Protein AF-A0A2R6LMF6-F1 (afdb_monomer)

Sequence (98 aa):
MAFAGCGGVGGSLEIADTSSQSTATGNVVVSVLVENTGDSEDSATLQSQVDVQGGDTYTDRRDISVPGGGSNSYDFEFDIAIDESLEASEYEYSASFV

Solvent-accessible surface area (backbone atoms only — not comparable to full-atom values): 5732 Å² total; per-residue (Å²): 134,89,80,85,80,81,80,64,79,40,89,50,53,41,79,75,46,77,47,74,45,76,44,99,79,30,34,37,36,40,40,36,33,36,32,17,81,29,90,51,69,47,71,47,35,42,34,41,36,41,39,35,50,94,62,64,75,47,74,50,75,46,82,45,75,32,50,34,70,33,68,49,76,48,78,44,81,41,87,41,55,49,71,57,56,72,66,28,85,49,76,50,74,52,75,47,53,100

Nearest PDB structures (foldseek):
  5axh-assembly1_A  TM=7.425E-01  e=1.890E-02  Thermoanaerobacter pseudethanolicus ATCC 33223
  5x7h-assembly1_A  TM=7.018E-01  e=1.890E-02  Paenibacillus sp. 598K
  3wnk-assembly1_A  TM=6.197E-01  e=1.075E-02  Niallia circulans
  5axg-assembly1_A  TM=6.727E-01  e=3.679E-02  Thermoanaerobacter pseudethanolicus ATCC 33223
  8dhe-assembly1_C  TM=7.734E-01  e=6.141E-02  Tannerella forsythia

Mean predicted aligned error: 8.05 Å

Secondary structure (DSSP, 8-state):
--------S-TTEEEEEEEEEE-TTSEEEEEEEEEE-SSS-EEEEEEEEEEETTSPEEEEEEEEEE-TT-EEEEEEEEE--HHHHHH-S-EEEEEEE-

Foldseek 3Di:
DDDDDPDFPFAQKDFPDWDWDADPQGKIKIKTKIFRQAQAKGKFKKKKWKDQVVDDIDIDIDIDIAGHRGMDMDIDIDRGHVVSVVVRPDMDMDMGTD

Structure (mmCIF, N/CA/C/O backbone):
data_AF-A0A2R6LMF6-F1
#
_entry.id   AF-A0A2R6LMF6-F1
#
loop_
_atom_site.group_PDB
_atom_site.id
_atom_site.type_symbol
_atom_site.label_atom_id
_atom_site.label_alt_id
_atom_site.label_comp_id
_atom_site.label_asym_id
_atom_site.label_entity_id
_atom_site.label_seq_id
_atom_site.pdbx_PDB_ins_code
_atom_site.Cartn_x
_atom_site.Cartn_y
_atom_site.Cartn_z
_atom_site.occupancy
_atom_site.B_iso_or_equiv
_atom_site.auth_seq_id
_atom_site.auth_comp_id
_atom_site.auth_asym_id
_atom_site.auth_atom_id
_atom_site.pdbx_PDB_model_num
ATOM 1 N N . MET A 1 1 ? -6.009 17.350 -0.843 1.00 32.72 1 MET A N 1
ATOM 2 C CA . MET A 1 1 ? -4.821 17.242 0.027 1.00 32.72 1 MET A CA 1
ATOM 3 C C . MET A 1 1 ? -3.740 16.564 -0.794 1.00 32.72 1 MET A C 1
ATOM 5 O O . MET A 1 1 ? -4.050 15.585 -1.454 1.00 32.72 1 MET A O 1
ATOM 9 N N . ALA A 1 2 ? -2.546 17.150 -0.877 1.00 37.28 2 ALA A N 1
ATOM 10 C CA . ALA A 1 2 ? -1.430 16.574 -1.622 1.00 37.28 2 ALA A CA 1
ATOM 11 C C . ALA A 1 2 ? -0.638 15.687 -0.660 1.00 37.28 2 ALA A C 1
ATOM 13 O O . ALA A 1 2 ? 0.058 16.207 0.211 1.00 37.28 2 ALA A O 1
ATOM 14 N N . PHE A 1 3 ? -0.792 14.370 -0.778 1.00 40.94 3 PHE A N 1
ATOM 15 C CA . PHE A 1 3 ? 0.058 13.432 -0.059 1.00 40.94 3 PHE A CA 1
ATOM 16 C C . PHE A 1 3 ? 1.381 13.318 -0.814 1.00 40.94 3 PHE A C 1
ATOM 18 O O . PHE A 1 3 ? 1.441 12.877 -1.959 1.00 40.94 3 PHE A O 1
ATOM 25 N N . ALA A 1 4 ? 2.440 13.807 -0.175 1.00 58.47 4 ALA A N 1
ATOM 26 C CA . ALA A 1 4 ? 3.808 13.607 -0.605 1.00 58.47 4 ALA A CA 1
ATOM 27 C C . ALA A 1 4 ? 4.175 12.126 -0.425 1.00 58.47 4 ALA A C 1
ATOM 29 O O . ALA A 1 4 ? 4.349 11.670 0.700 1.00 58.47 4 ALA A O 1
ATOM 30 N N . GLY A 1 5 ? 4.317 11.394 -1.528 1.00 33.16 5 GLY A N 1
ATOM 31 C CA . GLY A 1 5 ? 4.939 10.070 -1.573 1.00 33.16 5 GLY A CA 1
ATOM 32 C C . GLY A 1 5 ? 6.308 10.168 -2.235 1.00 33.16 5 GLY A C 1
ATOM 33 O O . GLY A 1 5 ? 6.454 9.906 -3.421 1.00 33.16 5 GLY A O 1
ATOM 34 N N . CYS A 1 6 ? 7.309 10.628 -1.488 1.00 46.38 6 CYS A N 1
ATOM 35 C CA . CYS A 1 6 ? 8.705 10.593 -1.909 1.00 46.38 6 CYS A CA 1
ATOM 36 C C . CYS A 1 6 ? 9.243 9.161 -1.742 1.00 46.38 6 CYS A C 1
ATOM 38 O O . CYS A 1 6 ? 9.277 8.666 -0.620 1.00 46.38 6 CYS A O 1
ATOM 40 N N . GLY A 1 7 ? 9.692 8.539 -2.839 1.00 48.38 7 GLY A N 1
ATOM 41 C CA . GLY A 1 7 ? 10.695 7.464 -2.845 1.00 48.38 7 GLY A CA 1
ATOM 42 C C . GLY A 1 7 ? 10.258 6.101 -2.301 1.00 48.38 7 GLY A C 1
ATOM 43 O O . GLY A 1 7 ? 10.629 5.731 -1.190 1.00 48.38 7 GLY A O 1
ATOM 44 N N . GLY A 1 8 ? 9.555 5.316 -3.119 1.00 40.44 8 GLY A N 1
ATOM 45 C CA . GLY A 1 8 ? 9.406 3.874 -2.914 1.00 40.44 8 GLY A CA 1
ATOM 46 C C . GLY A 1 8 ? 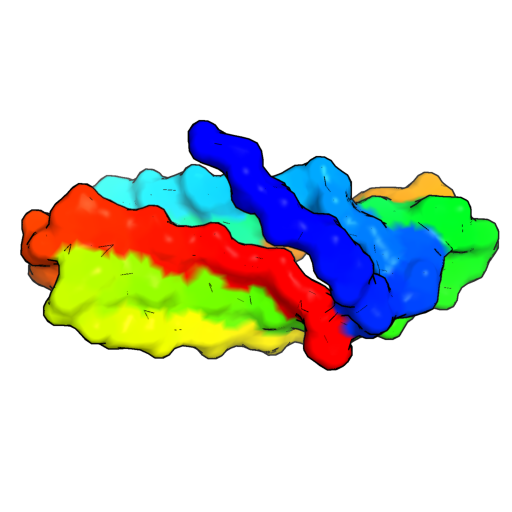10.575 3.109 -3.538 1.00 40.44 8 GLY A C 1
ATOM 47 O O . GLY A 1 8 ? 10.916 3.311 -4.699 1.00 40.44 8 GLY A O 1
ATOM 48 N N . VAL A 1 9 ? 11.203 2.241 -2.752 1.00 51.03 9 VAL A N 1
ATOM 49 C CA . VAL A 1 9 ? 12.219 1.266 -3.163 1.00 51.03 9 VAL A CA 1
ATOM 50 C C . VAL A 1 9 ? 11.545 0.234 -4.079 1.00 51.03 9 VAL A C 1
ATOM 52 O O . VAL A 1 9 ? 10.986 -0.738 -3.593 1.00 51.03 9 VAL A O 1
ATOM 55 N N . GLY A 1 10 ? 11.526 0.463 -5.394 1.00 54.53 10 GLY A N 1
ATOM 56 C CA . GLY A 1 10 ? 10.745 -0.378 -6.310 1.00 54.53 10 GLY A CA 1
ATOM 57 C C . GLY A 1 10 ? 11.157 -0.257 -7.772 1.00 54.53 10 GLY A C 1
ATOM 58 O O . GLY A 1 10 ? 10.316 0.008 -8.614 1.00 54.53 10 GLY A O 1
ATOM 59 N N . GLY A 1 11 ? 12.448 -0.419 -8.074 1.00 66.62 11 GLY A N 1
ATOM 60 C CA . GLY A 1 11 ? 12.915 -0.554 -9.459 1.00 66.62 11 GLY A CA 1
ATOM 61 C C . GLY A 1 11 ? 12.418 0.549 -10.403 1.00 66.62 11 GLY A C 1
ATOM 62 O O . GLY A 1 11 ? 12.536 1.734 -10.098 1.00 66.62 11 GLY A O 1
ATOM 63 N N . SER A 1 12 ? 11.906 0.137 -11.560 1.00 84.38 12 SER A N 1
ATOM 64 C CA . SER A 1 12 ? 11.303 0.990 -12.598 1.00 84.38 12 SER A CA 1
ATOM 65 C C . SER A 1 12 ? 9.784 1.175 -12.443 1.00 84.38 12 SER A C 1
ATOM 67 O O . SER A 1 12 ? 9.135 1.709 -13.343 1.00 84.38 12 SER A O 1
ATOM 69 N N . LEU A 1 13 ? 9.204 0.709 -11.332 1.00 87.94 13 LEU A N 1
ATOM 70 C CA . LEU A 1 13 ? 7.772 0.788 -11.062 1.00 87.94 13 LEU A CA 1
ATOM 71 C C . LEU A 1 13 ? 7.424 2.049 -10.273 1.00 87.94 13 LEU A C 1
ATOM 73 O O . LEU A 1 13 ? 8.041 2.372 -9.258 1.00 87.94 13 LEU A O 1
ATOM 77 N N . GLU A 1 14 ? 6.373 2.731 -10.709 1.00 87.62 14 GLU A N 1
ATOM 78 C CA . GLU A 1 14 ? 5.892 3.972 -10.115 1.00 87.62 14 GLU A CA 1
ATOM 79 C C . GLU A 1 14 ? 4.375 3.896 -9.910 1.00 87.62 14 GLU A C 1
ATOM 81 O O . GLU A 1 14 ? 3.639 3.341 -10.727 1.00 87.62 14 GLU A O 1
ATOM 86 N N . ILE A 1 15 ? 3.890 4.434 -8.789 1.00 88.94 15 ILE A N 1
ATOM 87 C CA . ILE A 1 15 ? 2.450 4.575 -8.558 1.00 88.94 15 ILE A CA 1
ATOM 88 C C . ILE A 1 15 ? 1.999 5.830 -9.303 1.00 88.94 15 ILE A C 1
ATOM 90 O O . ILE A 1 15 ? 2.315 6.947 -8.894 1.00 88.94 15 ILE A O 1
ATOM 94 N N . ALA A 1 16 ? 1.270 5.627 -10.394 1.00 88.44 16 ALA A N 1
ATOM 95 C CA . ALA A 1 16 ? 0.745 6.688 -11.240 1.00 88.44 16 ALA A CA 1
ATOM 96 C C . ALA A 1 16 ? -0.457 7.381 -10.588 1.00 88.44 16 ALA A C 1
ATOM 98 O O . ALA A 1 16 ? -0.580 8.604 -10.622 1.00 88.44 16 ALA A O 1
ATOM 99 N N . ASP A 1 17 ? -1.354 6.584 -9.998 1.00 86.75 17 ASP A N 1
ATOM 100 C CA . ASP A 1 17 ? -2.581 7.071 -9.376 1.00 86.75 17 ASP A CA 1
ATOM 101 C C . ASP A 1 17 ? -3.028 6.146 -8.238 1.00 8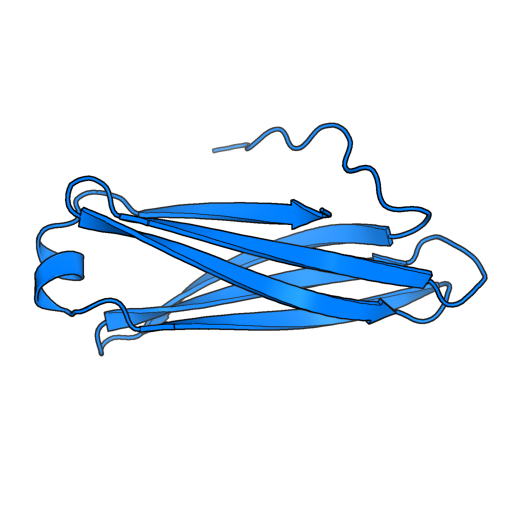6.75 17 ASP A C 1
ATOM 103 O O . ASP A 1 17 ? -2.721 4.951 -8.203 1.00 86.75 17 ASP A O 1
ATOM 107 N N . THR A 1 18 ? -3.753 6.702 -7.275 1.00 86.06 18 THR A N 1
ATOM 108 C CA . THR A 1 18 ? -4.382 5.947 -6.192 1.00 86.06 18 THR A CA 1
ATOM 109 C C . THR A 1 18 ? -5.738 6.567 -5.914 1.00 86.06 18 THR A C 1
ATOM 111 O O . THR A 1 18 ? -5.842 7.710 -5.463 1.00 86.06 18 THR A O 1
ATOM 114 N N . SER A 1 19 ? -6.780 5.787 -6.165 1.00 83.12 19 SER A N 1
ATOM 115 C CA . SER A 1 19 ? -8.165 6.175 -5.970 1.00 83.12 19 SER A CA 1
ATOM 116 C C . SER A 1 19 ? -8.822 5.251 -4.961 1.00 83.12 19 SER A C 1
ATOM 118 O O . SER A 1 19 ? -8.500 4.069 -4.883 1.00 83.12 19 SER A O 1
ATOM 120 N N . SER A 1 20 ? -9.760 5.781 -4.191 1.00 80.19 20 SER A N 1
ATOM 121 C CA . SER A 1 20 ? -10.592 4.984 -3.304 1.00 80.19 20 SER A CA 1
ATOM 122 C C . SER A 1 20 ? -12.058 5.246 -3.609 1.00 80.19 20 SER A C 1
ATOM 124 O O . SER A 1 20 ? -12.479 6.366 -3.911 1.00 80.19 20 SER A O 1
ATOM 126 N N . GLN A 1 21 ? -12.849 4.184 -3.558 1.00 79.31 21 GLN A N 1
ATOM 127 C CA . GLN A 1 21 ? -14.284 4.234 -3.734 1.00 79.31 21 GLN A CA 1
ATOM 128 C C . GLN A 1 21 ? -14.944 3.468 -2.596 1.00 79.31 21 GLN A C 1
ATOM 130 O O . GLN A 1 21 ? -14.754 2.264 -2.447 1.00 79.31 21 GLN A O 1
ATOM 135 N N . SER A 1 22 ? -15.750 4.166 -1.803 1.00 74.56 22 SER A N 1
ATOM 136 C C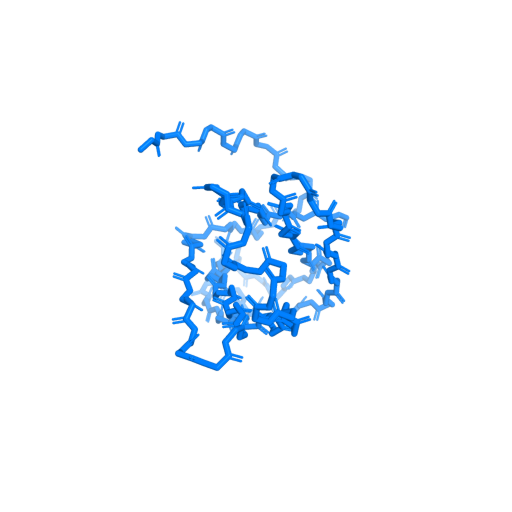A . SER A 1 22 ? -16.650 3.521 -0.859 1.00 74.56 22 SER A CA 1
ATOM 137 C C . SER A 1 22 ? -17.918 3.072 -1.581 1.00 74.56 22 SER A C 1
ATOM 139 O O . SER A 1 22 ? -18.546 3.811 -2.344 1.00 74.56 22 SER A O 1
ATOM 141 N N . THR A 1 23 ? -18.296 1.825 -1.353 1.00 70.12 23 THR A N 1
ATOM 142 C CA . THR A 1 23 ? -19.567 1.268 -1.804 1.00 70.12 23 THR A CA 1
ATOM 143 C C . THR A 1 23 ? -20.634 1.529 -0.745 1.00 70.12 23 THR A C 1
ATOM 145 O O . THR A 1 23 ? -20.348 1.583 0.450 1.00 70.12 23 THR A O 1
ATOM 148 N N . ALA A 1 24 ? -21.897 1.650 -1.162 1.00 59.38 24 ALA A N 1
ATOM 149 C CA . ALA A 1 24 ? -23.024 1.891 -0.251 1.00 59.38 24 ALA A CA 1
ATOM 150 C C . ALA A 1 24 ? -23.230 0.782 0.807 1.00 59.38 24 ALA A C 1
ATOM 152 O O . ALA A 1 24 ? -24.023 0.953 1.729 1.00 59.38 24 ALA A O 1
ATOM 153 N N . THR A 1 25 ? -22.530 -0.346 0.664 1.00 62.94 25 THR A N 1
ATOM 154 C CA . THR A 1 25 ? -22.589 -1.517 1.545 1.00 62.94 25 THR A CA 1
ATOM 155 C C . THR A 1 25 ? -21.432 -1.566 2.557 1.00 62.94 25 THR A C 1
ATOM 157 O O . THR A 1 25 ? -21.280 -2.577 3.228 1.00 62.94 25 THR A O 1
ATOM 160 N N . GLY A 1 26 ? -20.614 -0.513 2.672 1.00 66.75 26 GLY A N 1
ATOM 161 C CA . GLY A 1 26 ? -19.497 -0.439 3.631 1.00 66.75 26 GLY A CA 1
ATOM 162 C C . GLY A 1 26 ? -18.140 -0.880 3.080 1.00 66.75 26 GLY A C 1
ATOM 163 O O . GLY A 1 26 ? -17.119 -0.581 3.681 1.00 66.75 26 GLY A O 1
ATOM 164 N N . ASN A 1 27 ? -18.086 -1.506 1.902 1.00 78.38 27 ASN A N 1
ATOM 165 C CA . ASN A 1 27 ? -16.804 -1.917 1.320 1.00 78.38 27 ASN A CA 1
ATOM 166 C C . ASN A 1 27 ? -16.052 -0.711 0.767 1.00 78.38 27 ASN A C 1
ATOM 168 O O . ASN A 1 27 ? -16.641 0.092 0.033 1.00 78.38 27 ASN A O 1
ATOM 17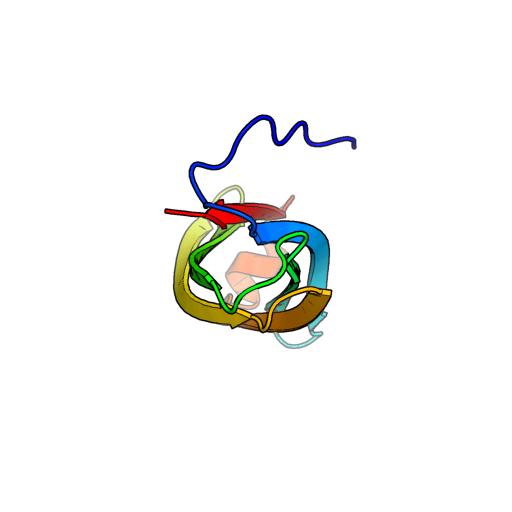2 N N . VAL A 1 28 ? -14.757 -0.632 1.048 1.00 82.06 28 VAL A N 1
ATOM 173 C CA . VAL A 1 28 ? -13.844 0.339 0.448 1.00 82.06 28 VAL A CA 1
ATOM 174 C C . VAL A 1 28 ? -12.997 -0.382 -0.587 1.00 82.06 28 VAL A C 1
ATOM 176 O O . VAL A 1 28 ? -12.294 -1.337 -0.277 1.00 82.06 28 VAL A O 1
ATOM 179 N N . VAL A 1 29 ? -13.066 0.084 -1.829 1.00 85.12 29 VAL A N 1
ATOM 180 C CA . VAL A 1 29 ? -12.230 -0.402 -2.924 1.00 85.12 29 VAL A CA 1
ATOM 181 C C . VAL A 1 29 ? -11.136 0.625 -3.163 1.00 85.12 29 VAL A C 1
ATOM 183 O O . VAL A 1 29 ? -11.433 1.774 -3.489 1.00 85.12 29 VAL A O 1
ATOM 186 N N . VAL A 1 30 ? -9.879 0.232 -2.983 1.00 87.56 30 VAL A N 1
ATOM 187 C CA . VAL A 1 30 ? -8.713 1.061 -3.301 1.00 87.56 30 VAL A CA 1
ATOM 188 C C . VAL A 1 30 ? -8.133 0.583 -4.626 1.00 87.56 30 VAL A C 1
ATOM 190 O O . VAL A 1 30 ? -7.604 -0.522 -4.717 1.00 87.56 30 VAL A O 1
ATOM 193 N N . SER A 1 31 ? -8.232 1.421 -5.651 1.00 89.25 31 SER A N 1
ATOM 194 C CA . SER A 1 31 ? -7.663 1.189 -6.975 1.00 89.25 31 SER A CA 1
ATOM 195 C C . SER A 1 31 ? -6.316 1.895 -7.078 1.00 89.25 31 SER A C 1
ATOM 197 O O . SER A 1 31 ? -6.233 3.118 -6.954 1.00 89.25 31 SER A O 1
ATOM 199 N N . VAL A 1 32 ? -5.257 1.134 -7.330 1.00 90.88 32 VAL A N 1
ATOM 200 C CA . VAL A 1 32 ? -3.899 1.659 -7.497 1.00 90.88 32 VAL A CA 1
ATOM 201 C C . VAL A 1 32 ? -3.445 1.421 -8.931 1.00 90.88 32 VAL A C 1
ATOM 203 O O . VAL A 1 32 ? -3.370 0.277 -9.385 1.00 90.88 32 VAL A O 1
ATOM 206 N N . LEU A 1 33 ? -3.116 2.497 -9.641 1.00 91.25 33 LEU A N 1
ATOM 207 C CA . LEU A 1 33 ? -2.526 2.425 -10.971 1.00 91.25 33 LEU A CA 1
ATOM 208 C C . LEU A 1 33 ? -1.006 2.420 -10.835 1.00 91.25 33 LEU A C 1
ATOM 210 O O . LEU A 1 33 ? -0.423 3.376 -10.326 1.00 91.25 33 LEU A O 1
ATOM 214 N N . VAL A 1 34 ? -0.372 1.357 -11.319 1.00 91.62 34 VAL A N 1
ATOM 215 C CA . VAL A 1 34 ? 1.086 1.231 -11.347 1.00 91.62 34 VAL A CA 1
ATOM 216 C C . VAL A 1 34 ? 1.563 1.271 -12.789 1.00 91.62 34 VAL A C 1
ATOM 218 O O . VAL A 1 34 ? 1.061 0.534 -13.640 1.00 91.62 34 VAL A O 1
ATOM 221 N N . GLU A 1 35 ? 2.544 2.121 -13.061 1.00 91.44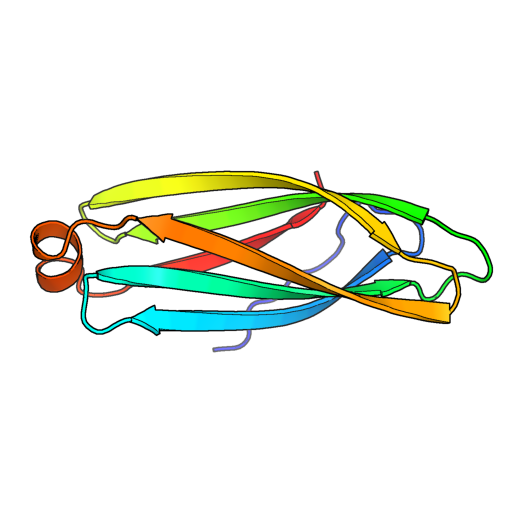 35 GLU A N 1
ATOM 222 C CA . GLU A 1 35 ? 3.234 2.206 -14.341 1.00 91.44 35 GLU A CA 1
ATOM 223 C C . GLU A 1 35 ? 4.670 1.695 -14.221 1.00 91.44 35 GLU A C 1
ATOM 225 O O . GLU A 1 35 ? 5.309 1.827 -13.180 1.00 91.44 35 GLU A O 1
ATOM 230 N N . ASN A 1 36 ? 5.165 1.074 -15.288 1.00 90.81 36 ASN A N 1
ATOM 231 C CA . ASN A 1 36 ? 6.555 0.673 -15.417 1.00 90.81 36 ASN A CA 1
ATOM 232 C C . ASN A 1 36 ? 7.232 1.588 -16.438 1.00 90.81 36 ASN A C 1
ATOM 234 O O . ASN A 1 36 ? 6.988 1.474 -17.644 1.00 90.81 36 ASN A O 1
ATOM 238 N N . THR A 1 37 ? 8.093 2.482 -15.957 1.00 89.44 37 THR A N 1
ATOM 239 C CA . THR A 1 37 ? 8.846 3.419 -16.800 1.00 89.44 37 THR A CA 1
ATOM 240 C C . THR A 1 37 ? 10.130 2.815 -17.372 1.00 89.44 37 THR A C 1
ATOM 242 O O . THR A 1 37 ? 10.808 3.448 -18.183 1.00 89.44 37 THR A O 1
ATOM 245 N N . GLY A 1 38 ? 10.457 1.576 -16.999 1.00 87.00 38 GLY A N 1
ATOM 246 C CA . GLY A 1 38 ? 11.576 0.804 -17.523 1.00 87.00 38 GLY A CA 1
ATOM 247 C C . GLY A 1 38 ? 11.237 0.046 -18.805 1.00 87.00 38 GLY A C 1
ATOM 248 O O . GLY A 1 38 ? 10.081 -0.174 -19.154 1.00 87.00 38 GLY A O 1
ATOM 249 N N . ASP A 1 39 ? 12.272 -0.403 -19.514 1.00 87.62 39 ASP A N 1
ATOM 250 C CA . ASP A 1 39 ? 12.133 -1.130 -20.784 1.00 87.62 39 ASP A CA 1
ATOM 251 C C . ASP A 1 39 ? 11.865 -2.640 -20.614 1.00 87.62 39 ASP A C 1
ATOM 253 O O . ASP A 1 39 ? 11.699 -3.364 -21.596 1.00 87.62 39 ASP A O 1
ATOM 257 N N . SER A 1 40 ? 11.885 -3.154 -19.383 1.00 86.75 40 SER A N 1
ATOM 258 C CA . SER A 1 40 ? 11.740 -4.582 -19.063 1.00 86.75 40 SER A CA 1
ATOM 259 C C . SER A 1 40 ? 10.647 -4.805 -18.025 1.00 86.75 40 SER A C 1
ATOM 261 O O . SER A 1 40 ? 10.346 -3.908 -17.244 1.00 86.75 40 SER A O 1
ATOM 263 N N . GLU A 1 41 ? 10.045 -5.998 -18.032 1.00 89.19 41 GLU A N 1
ATOM 264 C CA . GLU A 1 41 ? 9.091 -6.395 -16.992 1.00 89.19 41 GLU A CA 1
ATOM 265 C C . GLU A 1 41 ? 9.741 -6.288 -15.612 1.00 89.19 41 GLU A C 1
ATOM 267 O O . GLU A 1 41 ? 10.873 -6.736 -15.416 1.00 89.19 41 GLU A O 1
ATOM 272 N N . ASP A 1 42 ? 9.008 -5.685 -14.684 1.00 89.06 42 ASP A N 1
ATOM 273 C CA . ASP A 1 42 ? 9.438 -5.494 -13.310 1.00 89.06 42 ASP A CA 1
ATOM 274 C C . ASP A 1 42 ? 8.312 -5.925 -12.369 1.00 89.06 42 ASP A C 1
ATOM 276 O O . ASP A 1 42 ? 7.127 -5.918 -12.728 1.00 89.06 42 ASP A O 1
ATOM 280 N N . SER A 1 43 ? 8.684 -6.368 -11.174 1.00 89.06 43 SER A N 1
ATOM 281 C CA . SER A 1 43 ? 7.755 -6.923 -10.194 1.00 89.06 43 SER A CA 1
ATOM 282 C C . SER A 1 43 ? 8.047 -6.367 -8.811 1.00 89.06 43 SER A C 1
ATOM 284 O O . SER A 1 43 ? 9.198 -6.302 -8.385 1.00 89.06 43 SER A O 1
ATOM 286 N N . ALA A 1 44 ? 6.994 -6.002 -8.090 1.00 88.25 44 ALA A N 1
ATOM 287 C CA . ALA A 1 44 ? 7.089 -5.482 -6.732 1.00 88.25 44 ALA A CA 1
ATOM 288 C C . ALA A 1 44 ? 5.934 -6.003 -5.880 1.00 88.25 44 ALA A C 1
ATOM 290 O O . ALA A 1 44 ? 4.933 -6.499 -6.398 1.00 88.25 44 ALA A O 1
ATOM 291 N N . THR A 1 45 ? 6.059 -5.864 -4.563 1.00 90.19 45 THR A N 1
ATOM 292 C CA . THR A 1 45 ? 4.926 -6.071 -3.663 1.00 90.19 45 THR A CA 1
ATOM 293 C C . THR A 1 45 ? 4.248 -4.731 -3.447 1.00 90.19 45 THR A C 1
ATOM 295 O O . THR A 1 45 ? 4.847 -3.803 -2.906 1.00 90.19 45 THR A O 1
ATOM 298 N N . LEU A 1 46 ? 2.995 -4.622 -3.871 1.00 89.81 46 LEU A N 1
ATOM 299 C CA . LEU A 1 46 ? 2.169 -3.460 -3.601 1.00 89.81 46 LEU A CA 1
ATOM 300 C C . LEU A 1 46 ? 1.415 -3.679 -2.288 1.00 89.81 46 LEU A C 1
ATOM 302 O O . LEU A 1 46 ? 0.698 -4.667 -2.129 1.00 89.81 46 LEU A O 1
ATOM 306 N N . GLN A 1 47 ? 1.588 -2.759 -1.349 1.00 89.94 47 GLN A N 1
ATOM 307 C CA . GLN A 1 47 ? 0.863 -2.704 -0.090 1.00 89.94 47 GLN A CA 1
ATOM 308 C C . GLN A 1 47 ? -0.191 -1.601 -0.170 1.00 89.94 47 GLN A C 1
ATOM 310 O O . GLN A 1 47 ? 0.132 -0.456 -0.483 1.00 89.94 47 GLN A O 1
ATOM 315 N N . SER A 1 48 ? -1.437 -1.937 0.154 1.00 88.62 48 SER A N 1
ATOM 316 C CA . SER A 1 48 ? -2.508 -0.967 0.363 1.00 88.62 48 SER A CA 1
ATO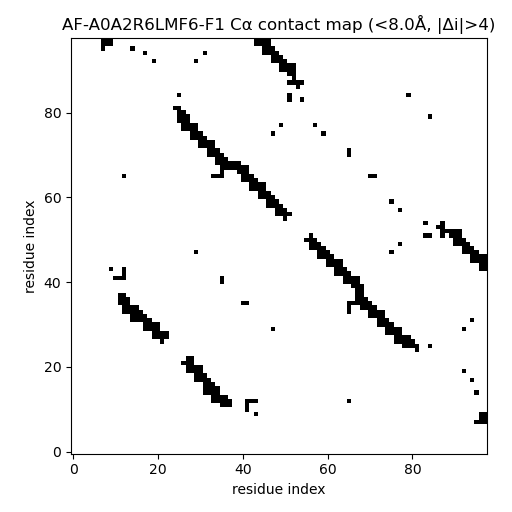M 317 C C . SER A 1 48 ? -2.967 -1.026 1.814 1.00 88.62 48 SER A C 1
ATOM 319 O O . SER A 1 48 ? -3.093 -2.106 2.396 1.00 88.62 48 SER A O 1
ATOM 321 N N . GLN A 1 49 ? -3.177 0.139 2.411 1.00 87.56 49 GLN A N 1
ATOM 322 C CA . GLN A 1 49 ? -3.590 0.271 3.797 1.00 87.56 49 GLN A CA 1
ATOM 323 C C . GLN A 1 49 ? -4.735 1.272 3.904 1.00 87.56 49 GLN A C 1
ATOM 325 O O . GLN A 1 49 ? -4.673 2.357 3.321 1.00 87.56 49 GLN A O 1
ATOM 330 N N . VAL A 1 50 ? -5.766 0.892 4.654 1.00 85.12 50 VAL A N 1
ATOM 331 C CA . VAL A 1 50 ? -6.910 1.730 5.004 1.00 85.12 50 VAL A CA 1
ATOM 332 C C . VAL A 1 50 ? -6.985 1.817 6.521 1.00 85.12 50 VAL A C 1
ATOM 334 O O . VAL A 1 50 ? -7.236 0.825 7.202 1.00 85.12 50 VAL A O 1
ATOM 337 N N . ASP A 1 51 ? -6.761 3.015 7.040 1.00 84.56 51 ASP A N 1
ATOM 338 C CA . ASP A 1 51 ? -6.901 3.347 8.448 1.00 84.56 51 ASP A CA 1
ATOM 339 C C . ASP A 1 51 ? -8.252 4.018 8.680 1.00 84.56 51 ASP A C 1
ATOM 341 O O . ASP A 1 51 ? -8.554 5.091 8.141 1.00 84.56 51 ASP A O 1
ATOM 345 N N . VAL A 1 52 ? -9.073 3.372 9.505 1.00 81.06 52 VAL A N 1
ATOM 346 C CA . VAL A 1 52 ? -10.364 3.896 9.935 1.00 81.06 52 VAL A CA 1
ATOM 347 C C . VAL A 1 52 ? -10.143 4.699 11.213 1.00 81.06 52 VAL A C 1
ATOM 349 O O . VAL A 1 52 ? -9.743 4.157 12.245 1.00 81.06 52 VAL A O 1
ATOM 352 N N . GLN A 1 53 ? -10.369 6.016 11.174 1.00 74.94 53 GLN A N 1
ATOM 353 C CA . GLN A 1 53 ? -10.111 6.857 12.344 1.00 74.94 53 GLN A CA 1
ATOM 354 C C . GLN A 1 53 ? -11.090 6.511 13.480 1.00 74.94 53 GLN A C 1
ATOM 356 O O . GLN A 1 53 ? -12.273 6.840 13.412 1.00 74.94 53 GLN A O 1
ATOM 361 N N . GLY A 1 54 ? -10.574 5.874 14.538 1.00 70.88 54 GLY A N 1
ATOM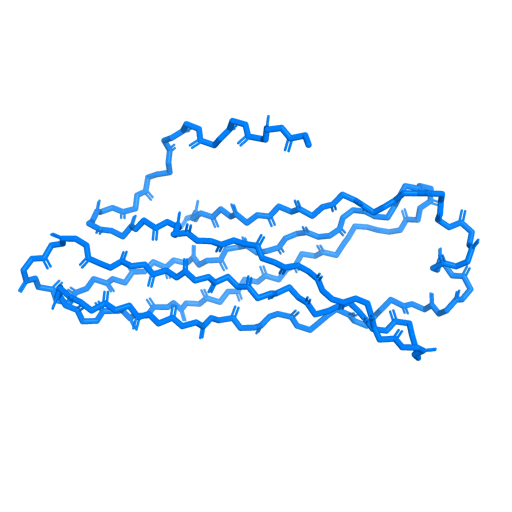 362 C CA . GLY A 1 54 ? -11.372 5.371 15.662 1.00 70.88 54 GLY A CA 1
ATOM 363 C C . GLY A 1 54 ? -11.799 3.903 15.541 1.00 70.88 54 GLY A C 1
ATOM 364 O O . GLY A 1 54 ? -12.478 3.420 16.445 1.00 70.88 54 GLY A O 1
ATOM 365 N N . GLY A 1 55 ? -11.384 3.214 14.474 1.00 75.25 55 GLY A N 1
ATOM 366 C CA . GLY A 1 55 ? -11.650 1.801 14.208 1.00 75.25 55 GLY A CA 1
ATOM 367 C C . GLY A 1 55 ? -10.372 0.970 14.056 1.00 75.25 55 GLY A C 1
ATOM 368 O O . GLY A 1 55 ? -9.360 1.238 14.714 1.00 75.25 55 GLY A O 1
ATOM 369 N N . ASP A 1 56 ? -10.444 -0.047 13.200 1.00 82.75 56 ASP A N 1
ATOM 370 C CA . ASP A 1 56 ? -9.352 -0.959 12.872 1.00 82.75 56 ASP A CA 1
ATOM 371 C C . ASP A 1 56 ? -8.548 -0.477 11.647 1.00 82.75 56 ASP A C 1
ATOM 373 O O . ASP A 1 56 ? -9.012 0.283 10.791 1.00 82.75 56 ASP A O 1
ATOM 377 N N . THR A 1 57 ? -7.300 -0.937 11.561 1.00 84.38 57 THR A N 1
ATOM 378 C CA . THR A 1 57 ? -6.431 -0.712 10.402 1.00 84.38 57 THR A CA 1
ATOM 379 C C . THR A 1 57 ? -6.448 -1.946 9.512 1.00 84.38 57 THR A C 1
ATOM 381 O O . THR A 1 57 ? -6.052 -3.039 9.925 1.00 84.38 57 THR A O 1
ATOM 384 N N . TYR A 1 58 ? -6.827 -1.759 8.255 1.00 85.94 58 TYR A N 1
ATOM 385 C CA . TYR A 1 58 ? -6.864 -2.809 7.252 1.00 85.94 58 TYR A CA 1
ATOM 386 C C . TYR A 1 58 ? -5.629 -2.696 6.363 1.00 85.94 58 TYR A C 1
ATOM 388 O O . TYR A 1 58 ? -5.304 -1.627 5.857 1.00 85.94 58 TYR A O 1
ATOM 396 N N . THR A 1 59 ? -4.891 -3.788 6.186 1.00 88.94 59 THR A N 1
ATOM 397 C CA . THR A 1 59 ? -3.696 -3.819 5.333 1.00 88.94 59 THR A CA 1
ATOM 398 C C . THR A 1 59 ? -3.755 -5.039 4.442 1.00 88.94 59 THR A C 1
ATOM 400 O O . THR A 1 59 ? -3.855 -6.158 4.943 1.00 88.94 59 THR A O 1
ATOM 403 N N . ASP A 1 60 ? -3.614 -4.823 3.141 1.00 89.00 60 ASP A N 1
ATOM 404 C CA . ASP A 1 60 ? -3.506 -5.886 2.155 1.00 89.00 60 ASP A CA 1
ATOM 405 C C . ASP A 1 60 ? -2.220 -5.729 1.339 1.00 89.00 60 ASP A C 1
ATOM 407 O O . ASP A 1 60 ? -1.667 -4.633 1.192 1.00 89.00 60 ASP A O 1
ATOM 411 N N . ARG A 1 61 ? -1.681 -6.856 0.874 1.00 90.81 61 ARG A N 1
ATOM 412 C CA . ARG A 1 61 ? -0.449 -6.901 0.089 1.00 90.81 61 ARG A CA 1
ATOM 413 C C . ARG A 1 61 ? -0.642 -7.837 -1.083 1.00 90.81 61 ARG A C 1
ATOM 415 O O . ARG A 1 61 ? -1.068 -8.977 -0.907 1.00 90.81 61 ARG A O 1
ATOM 422 N N . ARG A 1 62 ? -0.236 -7.379 -2.261 1.00 88.88 62 ARG A N 1
ATOM 423 C CA . ARG A 1 62 ? -0.302 -8.154 -3.494 1.00 88.88 62 ARG A CA 1
ATOM 424 C C . ARG A 1 62 ? 1.000 -8.020 -4.266 1.00 88.88 62 ARG A C 1
ATOM 426 O O . ARG A 1 62 ? 1.459 -6.913 -4.532 1.00 88.88 62 ARG A O 1
ATOM 433 N N . ASP A 1 63 ? 1.552 -9.157 -4.671 1.00 91.25 63 ASP A N 1
ATOM 434 C CA . ASP A 1 63 ? 2.620 -9.202 -5.662 1.00 91.25 63 ASP A CA 1
ATOM 435 C C . ASP A 1 63 ? 2.075 -8.775 -7.028 1.00 91.25 63 ASP A C 1
ATOM 437 O O . ASP A 1 63 ? 1.061 -9.297 -7.508 1.00 91.25 63 ASP A O 1
ATOM 441 N N . ILE A 1 64 ? 2.752 -7.819 -7.654 1.00 89.06 64 ILE A N 1
ATOM 442 C CA . ILE A 1 64 ? 2.387 -7.261 -8.949 1.00 89.06 64 ILE A CA 1
ATOM 443 C C . ILE A 1 64 ? 3.521 -7.457 -9.950 1.00 89.06 64 ILE A C 1
ATOM 445 O O . ILE A 1 64 ? 4.695 -7.447 -9.584 1.00 89.06 64 ILE A O 1
ATOM 449 N N . SER A 1 65 ? 3.166 -7.599 -11.225 1.00 90.00 65 SER A N 1
ATOM 450 C CA . SER A 1 65 ? 4.123 -7.588 -12.330 1.00 90.00 65 SER A CA 1
ATOM 451 C C . SER A 1 65 ? 3.577 -6.713 -13.448 1.00 90.00 65 SER A C 1
ATOM 453 O O . SER A 1 65 ? 2.420 -6.860 -13.854 1.00 90.00 65 SER A O 1
ATOM 455 N N . VAL A 1 66 ? 4.385 -5.759 -13.903 1.00 90.81 66 VAL A N 1
ATOM 456 C CA . VAL A 1 66 ? 4.002 -4.809 -14.948 1.00 90.81 66 VAL A CA 1
ATOM 457 C C . VAL A 1 66 ? 5.038 -4.885 -16.068 1.00 90.81 66 VAL A C 1
ATOM 459 O O . VAL A 1 66 ? 6.235 -4.729 -15.805 1.00 90.81 66 VAL A O 1
ATOM 462 N N . PRO A 1 67 ? 4.616 -5.118 -17.324 1.00 90.50 67 PRO A N 1
ATOM 463 C CA . PRO A 1 67 ? 5.539 -5.149 -18.450 1.00 90.50 67 PRO A CA 1
ATOM 464 C C . PRO A 1 67 ? 6.190 -3.777 -18.657 1.00 90.50 67 PRO A C 1
ATOM 466 O O . PRO A 1 67 ? 5.562 -2.749 -18.412 1.00 90.50 67 PRO A O 1
ATOM 469 N N . GLY A 1 68 ? 7.432 -3.769 -19.147 1.00 91.06 68 GLY A N 1
ATOM 470 C CA . GLY A 1 68 ? 8.173 -2.536 -19.426 1.00 91.06 68 GLY A CA 1
ATOM 471 C C . GLY A 1 68 ? 7.433 -1.606 -20.391 1.00 91.06 68 GLY A C 1
ATOM 472 O O . GLY A 1 68 ? 6.907 -2.053 -21.414 1.00 91.06 68 GLY A O 1
ATOM 473 N N . GLY A 1 69 ? 7.360 -0.319 -20.048 1.00 89.81 69 GLY A N 1
ATOM 474 C CA . GLY A 1 69 ? 6.611 0.701 -20.785 1.00 89.81 69 GLY A CA 1
ATOM 475 C C . GLY A 1 69 ? 5.088 0.542 -20.716 1.00 89.81 69 GLY A C 1
ATOM 476 O O . GLY A 1 69 ? 4.373 1.175 -21.495 1.00 89.81 69 GLY A O 1
ATOM 477 N N . GLY A 1 70 ? 4.588 -0.335 -19.842 1.00 90.56 70 GLY A N 1
ATOM 478 C CA . GLY A 1 70 ? 3.168 -0.583 -19.621 1.00 90.56 70 GLY A CA 1
ATOM 479 C C . GLY A 1 70 ? 2.670 -0.032 -18.289 1.00 90.56 70 GLY A C 1
ATOM 480 O O . GLY A 1 70 ? 3.435 0.406 -17.434 1.00 90.56 70 GLY A O 1
ATOM 481 N N . SER A 1 71 ? 1.359 -0.098 -18.095 1.00 92.12 71 SER A N 1
ATOM 482 C CA . SER A 1 71 ? 0.716 0.171 -16.813 1.00 92.12 71 SER A CA 1
ATOM 483 C C . SER A 1 71 ? -0.346 -0.880 -16.526 1.00 92.12 71 SER A C 1
ATOM 485 O O . SER A 1 71 ? -0.899 -1.496 -17.442 1.00 92.12 71 SER A O 1
ATOM 487 N N . ASN A 1 72 ? -0.604 -1.119 -15.244 1.00 92.31 72 ASN A N 1
ATOM 488 C CA . ASN A 1 72 ? -1.633 -2.039 -14.790 1.00 92.31 72 ASN A CA 1
ATOM 489 C C . ASN A 1 72 ? -2.327 -1.489 -13.539 1.00 92.31 72 ASN A C 1
ATOM 491 O O . ASN A 1 72 ? -1.700 -0.826 -12.713 1.00 92.31 72 ASN A O 1
ATOM 495 N N . SER A 1 73 ? -3.623 -1.763 -13.414 1.00 90.69 73 SER A N 1
ATOM 496 C CA . SER A 1 73 ? -4.429 -1.338 -12.269 1.00 90.69 73 SER A CA 1
ATOM 497 C C . SER A 1 73 ? -4.657 -2.514 -11.332 1.00 90.69 73 SER A C 1
ATOM 499 O O . SER A 1 73 ? -4.979 -3.615 -11.780 1.00 90.69 73 SER A O 1
ATOM 501 N N . TYR A 1 74 ? -4.512 -2.265 -10.036 1.00 90.12 74 TYR A N 1
ATOM 502 C CA . TYR A 1 74 ? -4.698 -3.255 -8.986 1.00 90.12 74 TYR A CA 1
ATOM 503 C C . TYR A 1 74 ? -5.724 -2.754 -7.981 1.00 90.12 74 TYR A C 1
ATOM 505 O O . TYR A 1 74 ? -5.523 -1.723 -7.342 1.00 90.12 74 TYR A O 1
ATOM 513 N N . ASP A 1 75 ? -6.809 -3.508 -7.843 1.00 90.62 75 ASP A N 1
ATOM 514 C CA . ASP A 1 75 ? -7.880 -3.208 -6.901 1.00 90.62 75 ASP A CA 1
ATOM 515 C C . ASP A 1 75 ? -7.712 -4.036 -5.623 1.00 90.62 75 ASP A C 1
ATOM 517 O O . ASP A 1 75 ? -7.496 -5.257 -5.677 1.00 90.62 75 ASP A O 1
ATOM 521 N N . PHE A 1 76 ? -7.812 -3.348 -4.488 1.00 87.88 76 PHE A N 1
ATOM 522 C CA . PHE A 1 76 ? -7.830 -3.906 -3.143 1.00 87.88 76 PHE A CA 1
ATOM 523 C C . PHE A 1 76 ? -9.205 -3.676 -2.533 1.00 87.88 76 PHE A C 1
ATOM 525 O O . PHE A 1 76 ? -9.654 -2.538 -2.398 1.00 87.88 76 PHE A O 1
ATOM 532 N N . GLU A 1 77 ? -9.878 -4.764 -2.183 1.00 88.56 77 GLU A N 1
ATOM 533 C CA . GLU A 1 77 ? -11.209 -4.733 -1.589 1.00 88.56 77 GLU A CA 1
ATOM 534 C C . GLU A 1 77 ? -11.078 -4.908 -0.076 1.00 88.56 77 GLU A C 1
ATOM 536 O O . GLU A 1 77 ? -10.610 -5.940 0.404 1.00 88.56 77 GLU A O 1
ATOM 541 N N . PHE A 1 78 ? -11.490 -3.887 0.669 1.00 84.44 78 PHE A N 1
ATOM 542 C CA . PHE A 1 78 ? -11.526 -3.897 2.123 1.00 84.44 78 PHE A CA 1
ATOM 543 C C . PHE A 1 78 ? -12.978 -3.948 2.592 1.00 84.44 78 PHE A C 1
ATOM 545 O O . PHE A 1 78 ? -13.759 -3.016 2.373 1.00 84.44 78 PHE A O 1
ATOM 552 N N . ASP A 1 79 ? -13.329 -5.057 3.235 1.00 82.62 79 ASP A N 1
ATOM 553 C CA . ASP A 1 79 ? -14.622 -5.258 3.885 1.00 82.62 79 ASP A CA 1
ATOM 554 C C . ASP A 1 79 ? -14.602 -4.509 5.227 1.00 82.62 79 ASP A C 1
ATOM 556 O O . ASP A 1 79 ? -14.129 -5.026 6.240 1.00 82.62 79 ASP A O 1
ATOM 560 N N . ILE A 1 80 ? -15.054 -3.253 5.216 1.00 76.69 80 ILE A N 1
ATOM 561 C CA . ILE A 1 80 ? -15.203 -2.440 6.426 1.00 76.69 80 ILE A CA 1
ATOM 562 C C . ILE A 1 80 ? -16.663 -2.530 6.852 1.00 76.69 80 ILE A C 1
ATOM 564 O O . ILE A 1 80 ? -17.582 -2.277 6.066 1.00 76.69 80 ILE A O 1
ATOM 568 N N . ALA A 1 81 ? -16.899 -2.919 8.103 1.00 71.56 81 ALA A N 1
ATOM 569 C CA . ALA A 1 81 ? -18.256 -3.021 8.619 1.00 71.56 81 ALA A CA 1
ATOM 570 C C . ALA A 1 81 ? -18.961 -1.656 8.537 1.00 71.56 81 ALA A C 1
ATOM 572 O O . ALA A 1 81 ? -18.378 -0.627 8.877 1.00 71.56 81 ALA A O 1
ATOM 573 N N . ILE A 1 82 ? -20.232 -1.639 8.114 1.00 65.81 82 ILE A N 1
ATOM 574 C CA . ILE A 1 82 ? -21.003 -0.389 7.981 1.00 65.81 82 ILE A CA 1
ATOM 575 C C . ILE A 1 82 ? -21.053 0.375 9.311 1.00 65.81 82 ILE A C 1
ATOM 577 O O . ILE A 1 82 ? -20.966 1.596 9.305 1.00 65.81 82 ILE A O 1
ATOM 581 N N . ASP A 1 83 ? -21.165 -0.322 10.442 1.00 67.19 83 ASP A N 1
ATOM 582 C CA . ASP A 1 83 ? -21.140 0.305 11.766 1.00 67.19 83 ASP A CA 1
ATOM 583 C C . ASP A 1 83 ? -19.832 1.079 11.999 1.00 67.19 83 ASP A C 1
ATOM 585 O O . ASP A 1 83 ? -19.870 2.262 12.321 1.00 67.19 83 ASP A O 1
ATOM 589 N N . GLU A 1 84 ? -18.686 0.460 11.704 1.00 65.31 84 GLU A N 1
ATOM 590 C CA . GLU A 1 84 ? -17.366 1.096 11.797 1.00 65.31 84 GLU A CA 1
ATOM 591 C C . GLU A 1 84 ? -17.245 2.268 10.812 1.00 65.31 84 GLU A C 1
ATOM 593 O O . GLU A 1 84 ? -16.713 3.325 11.132 1.00 65.31 84 GLU A O 1
ATOM 598 N N . SER A 1 85 ? -17.828 2.104 9.624 1.00 61.91 85 SER A N 1
ATOM 599 C CA . SER A 1 85 ? -17.827 3.090 8.553 1.00 61.91 85 SER A CA 1
ATOM 600 C C . SER A 1 85 ? -18.667 4.344 8.861 1.00 61.91 85 SER A C 1
ATOM 602 O O . SER A 1 85 ? -18.332 5.455 8.438 1.00 61.91 85 SER A O 1
ATOM 604 N N . LEU A 1 86 ? -19.762 4.187 9.602 1.00 64.81 86 LEU A N 1
ATOM 605 C CA . LEU A 1 86 ? -20.627 5.285 10.033 1.00 64.81 86 LEU A CA 1
ATOM 606 C C . LEU A 1 86 ? -20.084 6.016 11.267 1.00 64.81 86 LEU A C 1
ATOM 608 O O . LEU A 1 86 ? -20.393 7.194 11.456 1.00 64.81 86 LEU A O 1
ATOM 612 N N . GLU A 1 87 ? -19.301 5.330 12.101 1.00 65.31 87 GLU A N 1
ATOM 613 C CA . GLU A 1 87 ? -18.59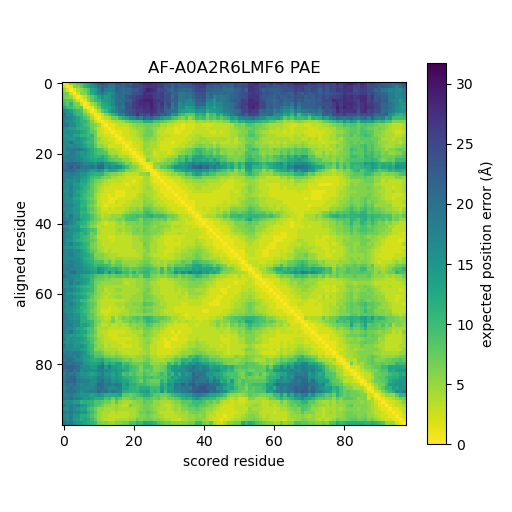8 5.928 13.241 1.00 65.31 87 GLU A CA 1
ATOM 614 C C . GLU A 1 87 ? -17.290 6.615 12.817 1.00 65.31 87 GLU A C 1
ATOM 616 O O . GLU A 1 87 ? -16.889 7.621 13.414 1.00 65.31 87 GLU A O 1
ATOM 621 N N . ALA A 1 88 ? -16.667 6.128 11.742 1.00 61.97 88 ALA A N 1
ATOM 622 C CA . ALA A 1 88 ? -15.499 6.730 11.126 1.00 61.97 88 ALA A CA 1
ATOM 623 C C . ALA A 1 88 ? -15.817 8.132 10.603 1.00 61.97 88 ALA A C 1
ATOM 625 O O . ALA A 1 88 ? -16.575 8.327 9.652 1.00 61.97 88 ALA A O 1
ATOM 626 N N . SER A 1 89 ? -15.194 9.133 11.218 1.00 59.28 89 SER A N 1
ATOM 627 C CA . SER A 1 89 ? -15.321 10.518 10.758 1.00 59.28 89 SER A CA 1
ATOM 628 C C . SER A 1 89 ? -14.498 10.773 9.489 1.00 59.28 89 SER A C 1
ATOM 630 O O . SER A 1 89 ? -14.899 11.589 8.662 1.00 59.28 89 SER A O 1
ATOM 632 N N . GLU A 1 90 ? -13.387 10.045 9.318 1.00 68.44 90 GLU A N 1
ATOM 633 C CA . GLU A 1 90 ? -12.463 10.118 8.181 1.00 68.44 90 GLU A CA 1
ATOM 634 C C . GLU A 1 90 ? -11.811 8.744 7.924 1.00 68.44 90 GLU A C 1
ATOM 636 O O . GLU A 1 90 ? -11.534 7.994 8.863 1.00 68.44 90 GLU A O 1
ATOM 641 N N . TYR A 1 91 ? -11.540 8.447 6.649 1.00 72.31 91 TYR A N 1
ATOM 642 C CA . TYR A 1 91 ? -10.736 7.300 6.214 1.00 72.31 91 TYR A CA 1
ATOM 643 C C . TYR A 1 91 ? -9.424 7.819 5.659 1.00 72.31 91 TYR A C 1
ATOM 645 O O . TYR A 1 91 ? -9.433 8.676 4.769 1.00 72.31 91 TYR A O 1
ATOM 653 N N . GLU A 1 92 ? -8.314 7.270 6.132 1.00 81.19 92 GLU A N 1
ATOM 654 C CA . GLU A 1 92 ? -7.012 7.515 5.533 1.00 81.19 92 GLU A CA 1
ATOM 655 C C . GLU A 1 92 ? -6.601 6.279 4.739 1.00 81.19 92 GLU A C 1
ATOM 657 O O . GLU A 1 92 ? -6.624 5.160 5.240 1.00 81.19 92 GLU A O 1
ATOM 662 N N . TYR A 1 93 ? -6.274 6.472 3.466 1.00 82.31 93 TYR A N 1
ATOM 663 C CA . TYR A 1 93 ? -5.835 5.395 2.591 1.00 82.31 93 TYR A CA 1
ATOM 664 C C . TYR A 1 93 ? -4.448 5.714 2.053 1.00 82.31 93 TYR A C 1
ATOM 666 O O . TYR A 1 93 ? -4.144 6.853 1.691 1.00 82.31 93 TYR A O 1
ATOM 674 N N . SER A 1 94 ? -3.600 4.695 1.992 1.00 82.62 94 SER A N 1
ATOM 675 C CA . SER A 1 94 ? -2.252 4.808 1.451 1.00 82.62 94 SER A CA 1
ATOM 676 C C . SER A 1 94 ? -1.884 3.569 0.642 1.00 82.62 94 SER A C 1
ATOM 678 O O . SER A 1 94 ? -2.372 2.465 0.890 1.00 82.62 94 SER A O 1
ATOM 680 N N . ALA A 1 95 ? -1.041 3.775 -0.366 1.00 82.06 95 ALA A N 1
ATOM 681 C CA . ALA A 1 95 ? -0.468 2.713 -1.173 1.00 82.06 95 ALA A CA 1
ATOM 682 C C . ALA A 1 95 ? 1.044 2.924 -1.273 1.00 82.06 95 ALA A C 1
ATOM 684 O O . ALA A 1 95 ? 1.510 4.049 -1.474 1.00 82.06 95 ALA A O 1
ATOM 685 N N . SER A 1 96 ? 1.812 1.852 -1.103 1.00 84.56 96 SER A N 1
ATOM 686 C CA . SER A 1 96 ? 3.273 1.887 -1.131 1.00 84.56 96 SER A CA 1
ATOM 687 C C . SER A 1 96 ? 3.854 0.558 -1.609 1.00 84.56 96 SER A C 1
ATOM 689 O O . SER A 1 96 ? 3.235 -0.497 -1.477 1.00 84.56 96 SER A O 1
ATOM 691 N N . PHE A 1 97 ? 5.056 0.604 -2.181 1.00 84.44 97 PHE A N 1
ATOM 692 C CA . PHE A 1 97 ? 5.834 -0.604 -2.457 1.00 84.44 97 PHE A CA 1
ATOM 693 C C . PHE A 1 97 ? 6.594 -1.041 -1.201 1.00 84.44 97 PHE A C 1
ATOM 695 O O . PHE A 1 97 ? 7.096 -0.187 -0.462 1.00 84.44 97 PHE A O 1
ATOM 702 N N . VAL A 1 98 ? 6.683 -2.356 -0.978 1.00 77.31 98 VAL A N 1
ATOM 703 C CA . VAL A 1 98 ? 7.404 -2.978 0.151 1.00 77.31 98 VAL A CA 1
ATOM 704 C C . VAL A 1 98 ? 8.466 -3.971 -0.297 1.00 77.31 98 VAL A C 1
ATOM 706 O O . VAL A 1 98 ? 8.292 -4.595 -1.369 1.00 77.31 98 VAL A O 1
#

Radius of gyration: 14.46 Å; Cα contacts (8 Å, |Δi|>4): 214; chains: 1; bounding box: 36×26×36 Å

pLDDT: mean 78.65, std 14.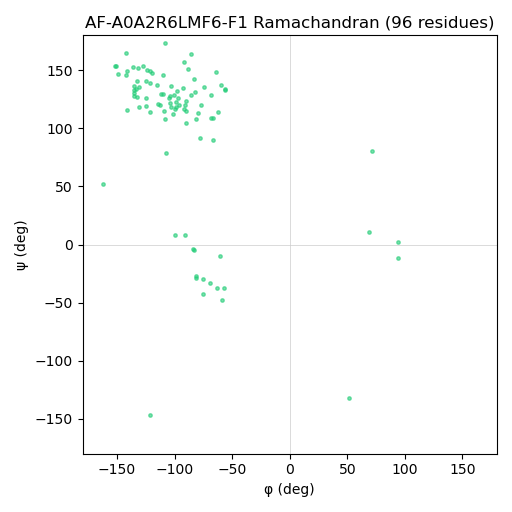75, range [32.72, 92.31]